Protein AF-A0A1G1Z1Q9-F1 (afdb_monomer)

Radius of gyration: 13.28 Å; Cα contacts (8 Å, |Δi|>4): 48; chains: 1; bounding box: 28×32×32 Å

Sequence (70 aa):
MIMNEYARASGYSAVESFGQYEVTGDAEGWLASIGIPAITVELKTHETIEWEENLAGIKALFEYYESKVE

Solvent-accessible surface area (backbone atoms only — not comparable to full-atom values): 4523 Å² total; per-residue (Å²): 108,73,58,55,45,23,18,68,53,32,69,51,83,74,72,97,70,85,79,92,62,94,81,79,92,46,70,46,64,52,37,44,75,74,73,39,91,63,77,84,86,82,68,98,52,96,89,60,79,56,62,70,32,53,50,37,13,51,52,40,45,52,53,56,54,59,70,70,74,117

Secondary structure (DSSP, 8-state):
-HHHHHHHHHTPPP-SS--SS---S-HHHHHHHTT--------S-SS---HHHHHHHHHHHHHHHHTT--

Foldseek 3Di:
DLQVLLCVQLVHDRDPDDDPDDDDPDPCVVCVVVVHHDDDDDDPDPPDDSVNSNVRSVVSSVVVVVVVVD

pLDDT: mean 94.11, std 6.41, range [52.12, 98.69]

Organism: NCBI:txid1797689

Mean predicted aligned error: 3.16 Å

Structure (mmCIF, N/CA/C/O backbone):
data_AF-A0A1G1Z1Q9-F1
#
_entry.id   AF-A0A1G1Z1Q9-F1
#
loop_
_atom_site.group_PDB
_atom_site.id
_atom_site.type_symbol
_atom_site.label_atom_id
_atom_site.label_alt_id
_atom_site.label_comp_id
_atom_site.label_asym_id
_atom_site.label_entity_id
_atom_site.label_seq_id
_atom_site.pdbx_PDB_ins_code
_atom_site.Cartn_x
_atom_site.Cartn_y
_atom_site.Cartn_z
_atom_site.occupancy
_atom_site.B_iso_or_equiv
_atom_site.auth_seq_id
_atom_site.auth_comp_id
_atom_site.auth_asym_id
_atom_site.auth_atom_id
_atom_site.pdbx_PDB_model_num
ATOM 1 N N . MET A 1 1 ? -7.164 -0.652 -12.667 1.00 84.75 1 MET A N 1
ATOM 2 C CA . MET A 1 1 ? -5.793 -0.896 -12.152 1.00 84.75 1 MET A CA 1
ATOM 3 C C . MET A 1 1 ? -5.909 -1.282 -10.686 1.00 84.75 1 MET A C 1
ATOM 5 O O . MET A 1 1 ? -6.876 -0.851 -10.068 1.00 84.75 1 MET A O 1
ATOM 9 N N . ILE A 1 2 ? -4.968 -2.058 -10.134 1.00 94.50 2 ILE A N 1
ATOM 10 C CA . ILE A 1 2 ? -5.050 -2.563 -8.746 1.00 94.50 2 ILE A CA 1
ATOM 11 C C . ILE A 1 2 ? -5.223 -1.450 -7.698 1.00 94.50 2 ILE A C 1
ATOM 13 O O . ILE A 1 2 ? -5.963 -1.633 -6.738 1.00 94.50 2 ILE A O 1
ATOM 17 N N . MET A 1 3 ? -4.637 -0.270 -7.944 1.00 95.94 3 MET A N 1
ATOM 18 C CA . MET A 1 3 ? -4.799 0.925 -7.109 1.00 95.94 3 MET A CA 1
ATOM 19 C C . MET A 1 3 ? -6.268 1.324 -6.944 1.00 95.94 3 MET A C 1
ATOM 21 O O . MET A 1 3 ? -6.716 1.555 -5.829 1.00 95.94 3 MET A O 1
ATOM 25 N N . ASN A 1 4 ? -7.028 1.383 -8.042 1.00 96.00 4 ASN A N 1
ATOM 26 C CA . ASN A 1 4 ? -8.415 1.856 -8.014 1.00 96.00 4 ASN A CA 1
ATOM 27 C C . ASN A 1 4 ? -9.330 0.881 -7.273 1.00 96.00 4 ASN A C 1
ATOM 29 O O . ASN A 1 4 ? -10.231 1.321 -6.566 1.00 96.00 4 ASN A O 1
ATOM 33 N N . GLU A 1 5 ? -9.094 -0.426 -7.413 1.00 96.75 5 GLU A N 1
ATOM 34 C CA . GLU A 1 5 ? -9.878 -1.428 -6.684 1.00 96.75 5 GLU A CA 1
ATOM 35 C C . GLU A 1 5 ? -9.603 -1.368 -5.187 1.00 96.75 5 GLU A C 1
ATOM 37 O O . GLU A 1 5 ? -10.544 -1.328 -4.391 1.00 96.75 5 GLU A 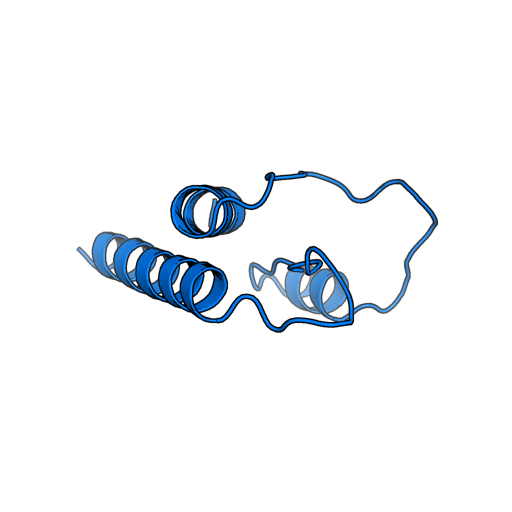O 1
ATOM 42 N N . TYR A 1 6 ? -8.325 -1.270 -4.811 1.00 97.88 6 TYR A N 1
ATOM 43 C CA . TYR A 1 6 ? -7.941 -1.117 -3.417 1.00 97.88 6 TYR A CA 1
ATOM 44 C C . TYR A 1 6 ? -8.518 0.173 -2.824 1.00 97.88 6 TYR A C 1
ATOM 46 O O . TYR A 1 6 ? -9.206 0.126 -1.805 1.00 97.88 6 TYR A O 1
ATOM 54 N N . ALA A 1 7 ? -8.291 1.318 -3.476 1.00 97.81 7 ALA A N 1
ATOM 55 C CA . ALA A 1 7 ? -8.729 2.640 -3.026 1.00 97.81 7 ALA A CA 1
ATOM 56 C C . ALA A 1 7 ? -10.254 2.723 -2.868 1.00 97.81 7 ALA A C 1
ATOM 58 O O . ALA A 1 7 ? -10.751 3.171 -1.837 1.00 97.81 7 ALA A O 1
ATOM 59 N N . ARG A 1 8 ? -11.014 2.209 -3.846 1.00 97.88 8 ARG A N 1
ATOM 60 C CA . ARG A 1 8 ? -12.482 2.188 -3.797 1.00 97.88 8 ARG A CA 1
ATOM 61 C C . ARG A 1 8 ? -13.013 1.413 -2.590 1.00 97.88 8 ARG A C 1
ATOM 63 O O . ARG A 1 8 ? -13.969 1.865 -1.969 1.00 97.88 8 ARG A O 1
ATOM 70 N N . ALA A 1 9 ? -12.441 0.247 -2.289 1.00 98.31 9 ALA A N 1
ATOM 71 C CA . ALA A 1 9 ? -12.929 -0.617 -1.213 1.00 98.31 9 ALA A CA 1
ATOM 72 C C . ALA A 1 9 ? -12.467 -0.172 0.184 1.00 98.31 9 ALA A C 1
ATOM 74 O O . ALA A 1 9 ? -13.216 -0.303 1.147 1.00 98.31 9 ALA A O 1
ATOM 75 N N . SER A 1 10 ? -11.251 0.365 0.287 1.00 98.19 10 SER A N 1
ATOM 76 C CA . SER A 1 10 ? -10.661 0.859 1.541 1.00 98.19 10 SER A CA 1
ATOM 77 C C . SER A 1 10 ? -11.075 2.293 1.897 1.00 98.19 10 SER A C 1
ATOM 79 O O . SER A 1 10 ? -10.967 2.706 3.048 1.00 98.19 10 SER A O 1
ATOM 81 N N . GLY A 1 11 ? -11.543 3.078 0.925 1.00 97.75 11 GLY A N 1
ATOM 82 C CA . GLY A 1 11 ? -11.877 4.490 1.115 1.00 97.75 11 GLY A CA 1
ATOM 83 C C . GLY A 1 11 ? -10.668 5.435 1.106 1.00 97.75 11 GLY A C 1
ATOM 84 O O . GLY A 1 11 ? -10.829 6.612 1.433 1.00 97.75 11 GLY A O 1
ATOM 85 N N . TYR A 1 12 ? -9.472 4.956 0.741 1.00 97.31 12 TYR A N 1
ATOM 86 C CA . TYR A 1 12 ? -8.326 5.822 0.443 1.00 97.31 12 TYR A CA 1
ATOM 87 C C . TYR A 1 12 ? -8.504 6.537 -0.904 1.00 97.31 12 TYR A C 1
ATOM 89 O O . TYR A 1 12 ? -9.212 6.073 -1.798 1.00 97.31 12 TYR A O 1
ATOM 97 N N . SER A 1 13 ? -7.816 7.665 -1.074 1.00 95.50 13 SER A N 1
ATOM 98 C CA . SER A 1 13 ? -7.739 8.353 -2.364 1.00 95.50 13 SER A CA 1
ATOM 99 C C . SER A 1 13 ? -6.740 7.655 -3.285 1.00 95.50 13 SER A C 1
ATOM 101 O O . SER A 1 13 ? -5.607 7.394 -2.888 1.00 95.50 13 SER A O 1
ATOM 103 N N . ALA A 1 14 ? -7.131 7.411 -4.535 1.00 95.81 14 ALA A N 1
ATOM 104 C CA . ALA A 1 14 ? -6.206 6.966 -5.570 1.00 95.81 14 ALA A CA 1
ATOM 105 C C . ALA A 1 14 ? -5.366 8.155 -6.066 1.00 95.81 14 ALA A C 1
ATOM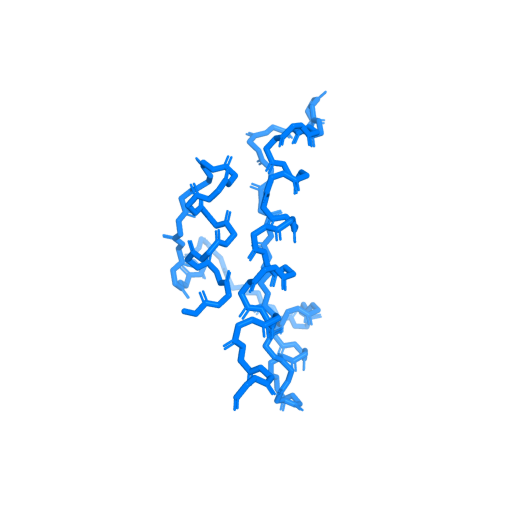 107 O O . ALA A 1 14 ? -5.920 9.169 -6.494 1.00 95.81 14 ALA A O 1
ATOM 108 N N . VAL A 1 15 ? -4.040 8.030 -6.013 1.00 92.81 15 VAL A N 1
ATOM 109 C CA . VAL A 1 15 ? -3.091 9.057 -6.464 1.00 92.81 15 VAL A CA 1
ATOM 110 C C . VAL A 1 15 ? -2.113 8.403 -7.433 1.00 92.81 15 VAL A C 1
ATOM 112 O O . VAL A 1 15 ? -1.326 7.557 -7.031 1.00 92.81 15 VAL A O 1
ATOM 115 N N . GLU A 1 16 ? -2.170 8.785 -8.712 1.00 87.94 16 GLU A N 1
ATOM 116 C CA . GLU A 1 16 ? -1.386 8.130 -9.775 1.00 87.94 16 GLU A CA 1
ATOM 117 C C . GLU A 1 16 ? 0.127 8.350 -9.659 1.00 87.94 16 GLU A C 1
ATOM 119 O O . GLU A 1 16 ? 0.902 7.504 -10.092 1.00 87.94 16 GLU A O 1
ATOM 124 N N . SER A 1 17 ? 0.560 9.476 -9.088 1.00 85.38 17 SER A N 1
ATOM 125 C CA . SER A 1 17 ? 1.979 9.788 -8.913 1.00 85.38 17 SER A CA 1
ATOM 126 C C . SER A 1 17 ? 2.223 10.531 -7.607 1.00 85.38 17 SER A C 1
ATOM 128 O O . SER A 1 17 ? 1.584 11.556 -7.344 1.00 85.38 17 SER A O 1
ATOM 130 N N . PHE A 1 18 ? 3.186 10.062 -6.819 1.00 85.75 18 PHE A N 1
ATOM 131 C CA . PHE A 1 18 ? 3.635 10.756 -5.620 1.00 85.75 18 PHE A CA 1
ATOM 132 C C . PHE A 1 18 ? 4.622 11.874 -5.988 1.00 85.75 18 PHE A C 1
ATOM 134 O O . PHE A 1 18 ? 5.675 11.616 -6.560 1.00 85.75 18 PHE A O 1
ATOM 141 N N . GLY A 1 19 ? 4.265 13.127 -5.685 1.00 86.06 19 GLY A N 1
ATOM 142 C CA . GLY A 1 19 ? 5.019 14.312 -6.123 1.00 86.06 19 GLY A CA 1
ATOM 143 C C . GLY A 1 19 ? 5.519 15.226 -5.003 1.00 86.06 19 GLY A C 1
ATOM 144 O O . GLY A 1 19 ? 5.888 16.362 -5.284 1.00 86.06 19 GLY A O 1
ATOM 145 N N . GLN A 1 20 ? 5.484 14.789 -3.739 1.00 89.31 20 GLN A N 1
ATOM 146 C CA . GLN A 1 20 ? 5.856 15.652 -2.604 1.00 89.31 20 GLN A CA 1
ATOM 147 C C . GLN A 1 20 ? 7.373 15.850 -2.484 1.00 89.31 20 GLN A C 1
ATOM 149 O O . GLN A 1 20 ? 7.832 16.898 -2.034 1.00 89.31 20 GLN A O 1
ATOM 154 N N . TYR A 1 21 ? 8.148 14.844 -2.880 1.00 91.81 21 TYR A N 1
ATOM 155 C CA . TYR A 1 21 ? 9.606 14.852 -2.891 1.00 91.81 21 TYR A CA 1
ATOM 156 C C . TYR A 1 21 ? 10.116 13.748 -3.819 1.00 91.81 21 TYR A C 1
ATOM 158 O O . TYR A 1 21 ? 9.376 12.831 -4.176 1.00 91.81 21 TYR A O 1
ATOM 166 N N . GLU A 1 22 ? 11.382 13.851 -4.213 1.00 93.31 22 GLU A N 1
ATOM 167 C CA . GLU A 1 22 ? 12.049 12.809 -4.986 1.00 93.31 22 GLU A CA 1
ATOM 168 C C . GLU A 1 22 ? 12.229 11.548 -4.131 1.00 93.31 22 GLU 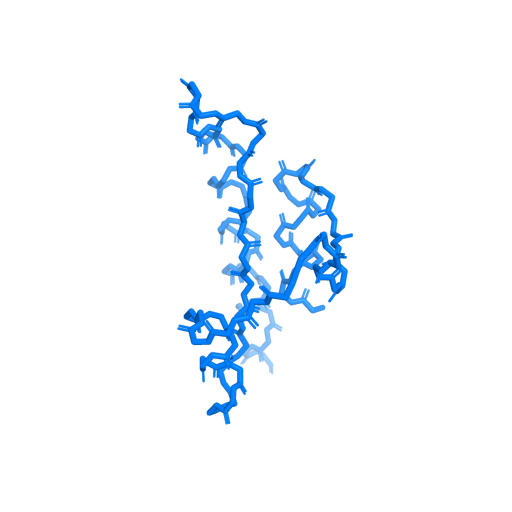A C 1
ATOM 170 O O . GLU A 1 22 ? 12.676 11.613 -2.984 1.00 93.31 22 GLU A O 1
ATOM 175 N N . VAL A 1 23 ? 11.880 10.400 -4.707 1.00 92.50 23 VAL A N 1
ATOM 176 C CA . VAL A 1 23 ? 12.023 9.081 -4.091 1.00 92.50 23 VAL A CA 1
ATOM 177 C C . VAL A 1 23 ? 12.856 8.216 -5.028 1.00 92.50 23 VAL A C 1
ATOM 179 O O . VAL A 1 23 ? 12.630 8.201 -6.236 1.00 92.50 23 VAL A O 1
ATOM 182 N N . THR A 1 24 ? 13.850 7.520 -4.477 1.00 93.38 24 THR A N 1
ATOM 183 C CA . THR A 1 24 ? 14.688 6.574 -5.223 1.00 93.38 24 THR A CA 1
ATOM 184 C C . THR A 1 24 ? 14.904 5.310 -4.397 1.00 93.38 24 THR A C 1
ATOM 186 O O . THR A 1 24 ? 15.025 5.376 -3.174 1.00 93.38 24 THR A O 1
ATOM 189 N N . GLY A 1 25 ? 14.966 4.153 -5.063 1.00 93.56 25 GLY A N 1
ATOM 190 C CA . GLY A 1 25 ? 15.260 2.867 -4.418 1.00 93.56 25 GLY A CA 1
ATOM 191 C C . GLY A 1 25 ? 14.148 2.317 -3.518 1.00 93.56 25 GLY A C 1
ATOM 192 O O . GLY A 1 25 ? 14.420 1.438 -2.702 1.00 93.56 25 GLY A O 1
ATOM 193 N N . ASP A 1 26 ? 12.921 2.820 -3.639 1.00 94.81 26 ASP A N 1
ATOM 194 C CA . ASP A 1 26 ? 11.770 2.282 -2.926 1.00 94.81 26 ASP A CA 1
ATOM 195 C C . ASP A 1 26 ? 11.314 0.931 -3.513 1.00 94.81 26 ASP A C 1
ATOM 197 O O . ASP A 1 26 ? 11.635 0.555 -4.646 1.00 94.81 26 ASP A O 1
ATOM 201 N N . ALA A 1 27 ? 10.588 0.163 -2.699 1.00 96.50 27 ALA A N 1
ATOM 202 C CA . ALA A 1 27 ? 10.179 -1.190 -3.059 1.00 96.50 27 ALA A CA 1
ATOM 203 C C . ALA A 1 27 ? 9.160 -1.216 -4.209 1.00 96.50 27 ALA A C 1
ATOM 205 O O . ALA A 1 27 ? 9.217 -2.123 -5.038 1.00 96.50 27 ALA A O 1
ATOM 206 N N . GLU A 1 28 ? 8.248 -0.242 -4.266 1.00 94.44 28 GLU A N 1
ATOM 207 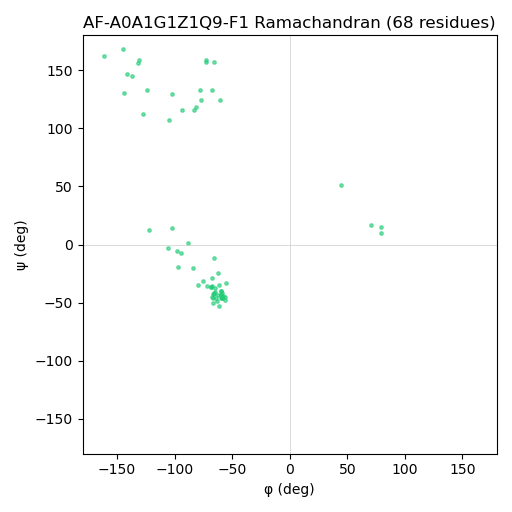C CA . GLU A 1 28 ? 7.212 -0.151 -5.298 1.00 94.44 28 GLU A CA 1
ATOM 208 C C . GLU A 1 28 ? 7.850 0.122 -6.663 1.00 94.44 28 GLU A C 1
ATOM 210 O O . GLU A 1 28 ? 7.662 -0.672 -7.586 1.00 94.44 28 GLU A O 1
ATOM 215 N N . GLY A 1 29 ? 8.722 1.129 -6.749 1.00 93.75 29 GLY A N 1
ATOM 216 C CA . GLY A 1 29 ? 9.478 1.460 -7.950 1.00 93.75 29 GLY A CA 1
ATOM 217 C C . GLY A 1 29 ? 10.380 0.319 -8.428 1.00 93.75 29 GLY A C 1
ATOM 218 O O . GLY A 1 29 ? 10.447 0.042 -9.630 1.00 93.75 29 GLY A O 1
ATOM 219 N N . TRP A 1 30 ? 11.039 -0.410 -7.516 1.00 96.50 30 TRP A N 1
ATOM 220 C CA . TRP A 1 30 ? 11.826 -1.587 -7.902 1.00 96.50 30 TRP A CA 1
ATOM 221 C C . TRP A 1 30 ? 10.948 -2.724 -8.447 1.00 96.50 30 TRP A C 1
ATOM 223 O O . TRP A 1 30 ? 11.263 -3.270 -9.507 1.00 96.50 30 TRP A O 1
ATOM 233 N N . LEU A 1 31 ? 9.835 -3.059 -7.782 1.00 97.25 31 LEU A N 1
ATOM 234 C CA . LEU A 1 31 ? 8.888 -4.080 -8.252 1.00 97.25 31 LEU A CA 1
ATOM 235 C C . LEU A 1 31 ? 8.305 -3.714 -9.625 1.00 97.25 31 LEU A C 1
ATOM 237 O O . LEU A 1 31 ? 8.287 -4.553 -10.532 1.00 97.25 31 LEU A O 1
ATOM 241 N N . ALA A 1 32 ? 7.922 -2.450 -9.811 1.00 93.25 32 ALA A N 1
ATOM 242 C CA . ALA A 1 32 ? 7.441 -1.934 -11.086 1.00 93.25 32 ALA A CA 1
ATOM 243 C C . ALA A 1 32 ? 8.501 -2.076 -12.194 1.00 93.25 32 ALA A C 1
ATOM 245 O O . ALA A 1 32 ? 8.175 -2.484 -13.311 1.00 93.25 32 ALA A O 1
ATOM 246 N N . SER A 1 33 ? 9.782 -1.832 -11.883 1.00 95.44 33 SER A N 1
ATOM 247 C CA . SER A 1 33 ? 10.887 -1.959 -12.849 1.00 95.44 33 SER A CA 1
ATOM 248 C C . SER A 1 33 ? 11.087 -3.380 -13.393 1.00 95.44 33 SER A C 1
ATOM 250 O O . SER A 1 33 ? 11.593 -3.546 -14.503 1.00 95.44 33 SER A O 1
ATOM 252 N N . ILE A 1 34 ? 10.655 -4.404 -12.647 1.00 97.69 34 ILE A N 1
ATOM 253 C CA . ILE A 1 34 ? 10.703 -5.816 -13.061 1.00 97.69 34 ILE A CA 1
ATOM 254 C C . ILE A 1 34 ? 9.342 -6.348 -13.533 1.00 97.69 34 ILE A C 1
ATOM 256 O O . ILE A 1 34 ? 9.161 -7.556 -13.680 1.00 97.69 34 ILE A O 1
ATOM 260 N N . GLY A 1 35 ? 8.388 -5.452 -13.800 1.00 95.69 35 GLY A N 1
ATOM 261 C CA . GLY A 1 35 ? 7.083 -5.787 -14.366 1.00 95.69 35 GLY A CA 1
ATOM 262 C C . GLY A 1 35 ? 6.072 -6.336 -13.360 1.00 95.69 35 GLY A C 1
ATOM 263 O O . GLY A 1 35 ? 5.063 -6.901 -13.779 1.00 95.69 35 GLY A O 1
ATOM 264 N N . ILE A 1 36 ? 6.311 -6.180 -12.056 1.00 95.50 36 ILE A N 1
ATOM 265 C CA . ILE A 1 36 ? 5.351 -6.545 -11.012 1.00 95.50 36 ILE A CA 1
ATOM 266 C C . ILE A 1 36 ? 4.520 -5.302 -10.670 1.00 95.50 36 ILE A C 1
ATOM 268 O O . ILE A 1 36 ? 5.080 -4.330 -10.163 1.00 95.50 36 ILE A O 1
ATOM 272 N N . PRO A 1 37 ? 3.195 -5.301 -10.911 1.00 92.88 37 PRO A N 1
ATOM 273 C CA . PRO A 1 37 ? 2.337 -4.202 -10.487 1.00 92.88 37 PRO A CA 1
ATOM 274 C C . PRO A 1 37 ? 2.382 -4.044 -8.965 1.00 92.88 37 PRO A C 1
ATOM 276 O O . PRO A 1 37 ? 2.083 -4.990 -8.235 1.00 92.88 37 PRO A O 1
ATOM 279 N N . ALA A 1 38 ? 2.720 -2.848 -8.496 1.00 94.19 38 ALA A N 1
ATOM 280 C CA . ALA A 1 38 ? 2.828 -2.522 -7.083 1.00 94.19 38 ALA A CA 1
ATOM 281 C C . ALA A 1 38 ? 2.079 -1.216 -6.777 1.00 94.19 38 ALA A C 1
ATOM 283 O O . ALA A 1 38 ? 1.804 -0.420 -7.672 1.00 94.19 38 ALA A O 1
ATOM 284 N N . ILE A 1 39 ? 1.677 -1.053 -5.517 1.00 95.38 39 ILE A N 1
ATOM 285 C CA . ILE A 1 39 ? 1.094 0.177 -4.974 1.00 95.38 39 ILE A CA 1
ATOM 286 C C . ILE A 1 39 ? 1.633 0.385 -3.561 1.00 95.38 39 ILE A C 1
ATOM 288 O O . ILE A 1 39 ? 1.825 -0.586 -2.826 1.00 95.38 39 ILE A O 1
ATOM 292 N N . THR A 1 40 ? 1.812 1.642 -3.171 1.00 95.56 40 THR A N 1
ATOM 293 C CA . THR A 1 40 ? 2.096 2.034 -1.785 1.00 95.56 40 THR A CA 1
ATOM 294 C C . THR A 1 40 ? 0.819 2.574 -1.153 1.00 95.56 40 THR A C 1
ATOM 296 O O . THR A 1 40 ? 0.146 3.423 -1.737 1.00 95.56 40 THR A O 1
ATOM 299 N N . VAL A 1 41 ? 0.469 2.070 0.032 1.00 96.19 41 VAL A N 1
ATOM 300 C CA . VAL A 1 41 ? -0.679 2.546 0.815 1.00 96.19 41 VAL A CA 1
ATOM 301 C C . VAL A 1 41 ? -0.153 3.385 1.972 1.00 96.19 41 VAL A C 1
ATOM 303 O O . VAL A 1 41 ? 0.409 2.853 2.926 1.00 96.19 41 VAL A O 1
ATOM 306 N N . GLU A 1 42 ? -0.342 4.698 1.874 1.00 94.69 42 GLU A N 1
ATOM 307 C CA . GLU A 1 42 ? -0.046 5.642 2.953 1.00 94.69 42 GLU A CA 1
ATOM 308 C C . GLU A 1 42 ? -1.234 5.683 3.922 1.00 94.69 42 GLU A C 1
ATOM 310 O O . GLU A 1 42 ? -2.346 6.073 3.549 1.00 94.69 42 GLU A O 1
ATOM 315 N N . LEU A 1 43 ? -1.017 5.254 5.166 1.00 96.62 43 LEU A N 1
ATOM 316 C CA . LEU A 1 43 ? -2.066 5.252 6.184 1.00 96.62 43 LEU A CA 1
ATOM 317 C C . LEU A 1 43 ? -2.499 6.679 6.542 1.00 96.62 43 LEU A C 1
ATOM 319 O O . LEU A 1 43 ? -1.757 7.646 6.368 1.00 96.62 43 LEU A O 1
ATOM 323 N N . LYS A 1 44 ? -3.725 6.818 7.063 1.00 95.00 44 LYS A N 1
ATOM 324 C CA . LYS A 1 44 ? -4.291 8.138 7.394 1.00 95.00 44 LYS A CA 1
ATOM 325 C C . LYS A 1 44 ? -3.499 8.803 8.517 1.00 95.00 44 LYS A C 1
ATOM 327 O O . LYS A 1 44 ? -3.332 10.021 8.515 1.00 95.00 44 LYS A O 1
ATOM 332 N N . THR A 1 45 ? -3.050 8.005 9.485 1.00 95.50 45 THR A N 1
ATOM 333 C CA . THR A 1 45 ? -2.256 8.453 10.629 1.00 95.50 45 THR A CA 1
ATOM 334 C C . THR A 1 45 ? -1.233 7.385 11.017 1.00 95.50 45 THR A C 1
ATOM 336 O O . THR A 1 45 ? -1.315 6.243 10.579 1.00 95.50 45 THR A O 1
ATOM 339 N N . HIS A 1 46 ? -0.287 7.745 11.883 1.00 96.00 46 HIS A N 1
ATOM 340 C CA . HIS A 1 46 ? 0.648 6.793 12.491 1.00 96.00 46 HIS A CA 1
ATOM 341 C C . HIS A 1 46 ? 0.110 6.161 13.793 1.00 96.00 46 HIS A C 1
ATOM 343 O O . HIS A 1 46 ? 0.834 5.426 14.465 1.00 96.00 46 HIS A O 1
ATOM 349 N N . GLU A 1 47 ? -1.112 6.511 14.209 1.00 97.94 47 GLU A N 1
ATOM 350 C CA . GLU A 1 47 ? -1.710 6.108 15.490 1.00 97.94 47 GLU A CA 1
ATOM 351 C C . GLU A 1 47 ? -2.635 4.895 15.351 1.00 97.94 47 GLU A C 1
ATOM 353 O O . GLU A 1 47 ? -2.932 4.210 16.332 1.00 97.94 47 GLU A O 1
ATOM 358 N N . THR A 1 48 ? -3.092 4.621 14.132 1.00 96.69 48 THR A N 1
ATOM 359 C CA . THR A 1 48 ? -4.068 3.583 13.817 1.00 96.69 48 THR A CA 1
ATOM 360 C C . THR A 1 48 ? -3.591 2.725 12.655 1.00 96.69 48 THR A C 1
ATOM 362 O O . THR A 1 48 ? -2.705 3.107 11.901 1.00 96.69 48 THR A O 1
ATOM 365 N N . ILE A 1 49 ? -4.152 1.520 12.555 1.00 96.06 49 ILE A N 1
ATOM 366 C CA . ILE A 1 49 ? -3.829 0.564 11.484 1.00 96.06 49 ILE A CA 1
ATOM 367 C C . ILE A 1 49 ? -4.936 0.459 10.429 1.00 96.06 49 ILE A C 1
ATOM 369 O O . ILE A 1 49 ? -4.813 -0.352 9.515 1.00 96.06 49 ILE A O 1
ATOM 373 N N . GLU A 1 50 ? -6.053 1.174 10.627 1.00 97.81 50 GLU A N 1
ATOM 374 C CA . GLU A 1 50 ? -7.227 1.175 9.735 1.00 97.81 50 GLU A CA 1
ATOM 375 C C . GLU A 1 50 ? -7.616 -0.244 9.284 1.00 97.81 50 GLU A C 1
ATOM 377 O O . GLU A 1 50 ? -7.678 -0.565 8.096 1.00 97.81 50 GLU A O 1
ATOM 382 N N . TRP A 1 51 ? -7.767 -1.149 10.260 1.00 97.81 51 TRP A N 1
ATOM 383 C CA . TRP A 1 51 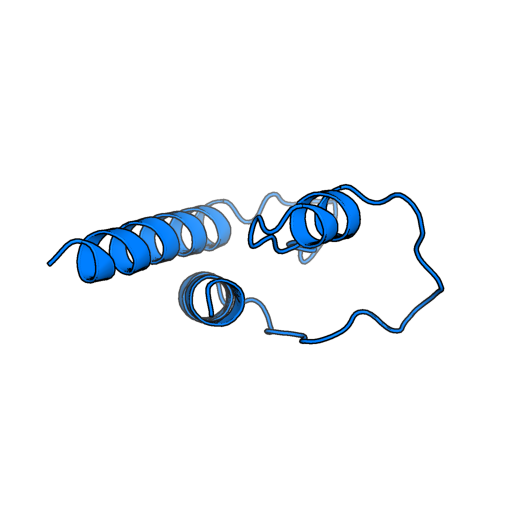? -7.860 -2.585 9.989 1.00 97.81 51 TRP A CA 1
ATOM 384 C C . TRP A 1 51 ? -9.018 -2.935 9.051 1.00 97.81 51 TRP A C 1
ATOM 386 O O . TRP A 1 51 ? -8.844 -3.733 8.131 1.00 97.81 51 TRP A O 1
ATOM 396 N N . GLU A 1 52 ? -10.194 -2.349 9.280 1.00 98.56 52 GLU A N 1
ATOM 397 C CA . GLU A 1 52 ? -11.387 -2.634 8.48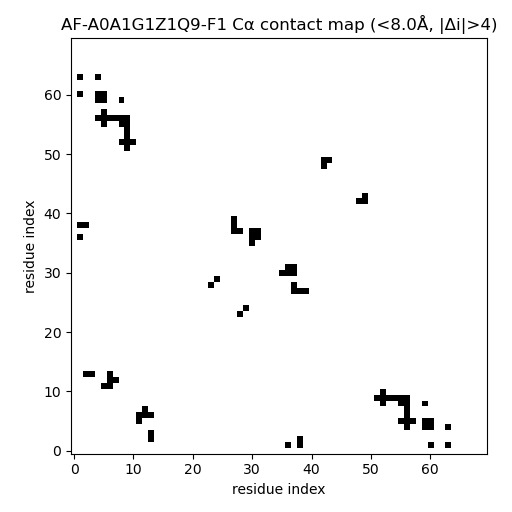1 1.00 98.56 52 GLU A CA 1
ATOM 398 C C . GLU A 1 52 ? -11.226 -2.133 7.041 1.00 98.56 52 GLU A C 1
ATOM 400 O O . GLU A 1 52 ? -11.531 -2.872 6.102 1.00 98.56 52 GLU A O 1
ATOM 405 N N . GLU A 1 53 ? -10.667 -0.935 6.851 1.00 98.44 53 GLU A N 1
ATOM 406 C CA . GLU A 1 53 ? -10.375 -0.365 5.535 1.00 98.44 53 GLU A CA 1
ATOM 407 C C . GLU A 1 53 ? -9.342 -1.189 4.759 1.00 98.44 53 GLU A C 1
ATOM 409 O O . GLU A 1 53 ? -9.564 -1.552 3.600 1.00 98.44 53 GLU A O 1
ATOM 414 N N . ASN A 1 54 ? -8.224 -1.531 5.402 1.00 98.31 54 ASN A N 1
ATOM 415 C CA . ASN A 1 54 ? -7.143 -2.274 4.761 1.00 98.31 54 ASN A CA 1
ATOM 416 C C . ASN A 1 54 ? -7.561 -3.717 4.434 1.00 98.31 54 ASN A C 1
ATOM 418 O O . ASN A 1 54 ? -7.215 -4.241 3.371 1.00 98.31 54 ASN A O 1
ATOM 422 N N . LEU A 1 55 ? -8.365 -4.354 5.296 1.00 98.56 55 LEU A N 1
ATOM 423 C CA . LEU A 1 55 ? -8.935 -5.672 5.019 1.00 98.56 55 LEU A CA 1
ATOM 424 C C . LEU A 1 55 ? -9.913 -5.631 3.836 1.00 98.56 55 LEU A C 1
ATOM 426 O O . LEU A 1 55 ? -9.893 -6.539 3.003 1.00 98.56 55 LEU A O 1
ATOM 430 N N . ALA A 1 56 ? -10.752 -4.595 3.743 1.00 98.69 56 ALA A N 1
ATOM 431 C CA . ALA A 1 56 ? -11.651 -4.405 2.605 1.00 98.69 56 ALA A CA 1
ATOM 432 C C . ALA A 1 56 ? -10.870 -4.220 1.292 1.00 98.69 56 ALA A C 1
ATOM 434 O O . ALA A 1 56 ? -11.195 -4.863 0.292 1.00 98.69 56 ALA A O 1
ATOM 435 N N . GLY A 1 57 ? -9.796 -3.424 1.313 1.00 98.19 57 GLY A N 1
ATOM 436 C CA . GLY A 1 57 ? -8.906 -3.228 0.166 1.00 98.19 57 GLY A CA 1
ATOM 437 C C . GLY A 1 57 ? -8.260 -4.527 -0.332 1.00 98.19 57 GLY A C 1
ATOM 438 O O . GLY A 1 57 ? -8.286 -4.812 -1.529 1.00 98.19 57 GLY A O 1
ATOM 439 N N . ILE A 1 58 ? -7.730 -5.357 0.575 1.00 97.81 58 ILE A N 1
ATOM 440 C CA . ILE A 1 58 ? -7.113 -6.645 0.205 1.00 97.81 58 ILE A CA 1
ATOM 441 C C . ILE A 1 58 ? -8.140 -7.629 -0.363 1.00 97.81 58 ILE A C 1
ATOM 443 O O . ILE A 1 58 ? -7.859 -8.288 -1.364 1.00 97.81 58 ILE A O 1
ATOM 447 N N . LYS A 1 59 ? -9.338 -7.718 0.228 1.00 98.38 59 LYS A N 1
ATOM 448 C CA . LYS A 1 59 ? -10.410 -8.575 -0.304 1.00 98.38 59 LYS A C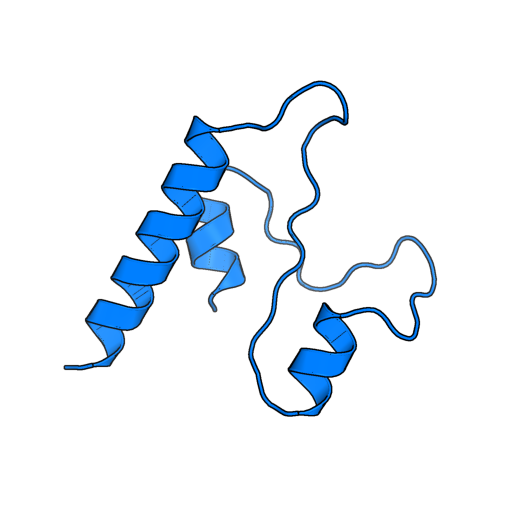A 1
ATOM 449 C C . LYS A 1 59 ? -10.803 -8.172 -1.724 1.00 98.38 59 LYS A C 1
ATOM 451 O O . LYS A 1 59 ? -10.848 -9.032 -2.597 1.00 98.38 59 LYS A O 1
ATOM 456 N N . ALA A 1 60 ? -10.983 -6.875 -1.972 1.00 97.88 60 ALA A N 1
ATOM 457 C CA . ALA A 1 60 ? -11.293 -6.365 -3.306 1.00 97.88 60 ALA A CA 1
ATOM 458 C C . ALA A 1 60 ? -10.183 -6.669 -4.325 1.00 97.88 60 ALA A C 1
ATOM 460 O O . ALA A 1 60 ? -10.467 -6.949 -5.487 1.00 97.88 60 ALA A O 1
ATOM 461 N N . LEU A 1 61 ? -8.915 -6.657 -3.898 1.00 95.69 61 LEU A N 1
ATOM 462 C CA . LEU A 1 61 ? -7.799 -7.035 -4.761 1.00 95.69 61 LEU A CA 1
ATOM 463 C C . LEU A 1 61 ? -7.849 -8.522 -5.146 1.00 95.69 61 LEU A C 1
ATOM 465 O O . LEU A 1 61 ? -7.622 -8.854 -6.309 1.00 95.69 61 LEU A O 1
ATOM 469 N N . PHE A 1 62 ? -8.156 -9.411 -4.197 1.00 96.00 62 PHE A N 1
ATOM 470 C CA . PHE A 1 62 ? -8.320 -10.837 -4.490 1.00 96.00 62 PHE A CA 1
ATOM 471 C C . PHE A 1 62 ? -9.502 -11.098 -5.424 1.00 96.00 62 PHE A C 1
ATOM 473 O O . PHE A 1 62 ? -9.316 -11.787 -6.423 1.00 96.00 62 PHE A O 1
ATOM 480 N N . GLU A 1 63 ? -10.660 -10.482 -5.175 1.00 96.56 63 GLU A N 1
ATOM 481 C CA . GLU A 1 63 ? -11.830 -10.566 -6.063 1.00 96.56 63 GLU A CA 1
ATOM 482 C C . GLU A 1 63 ? -11.509 -10.057 -7.479 1.00 96.56 63 GLU A C 1
ATOM 484 O O . GLU A 1 63 ? -11.878 -10.676 -8.479 1.00 96.56 63 GLU A O 1
ATOM 489 N N . TYR A 1 64 ? -10.762 -8.951 -7.586 1.00 94.69 64 TYR A N 1
ATOM 490 C CA . TYR A 1 64 ? -10.321 -8.426 -8.876 1.00 94.69 64 TYR A CA 1
ATOM 491 C C . TYR A 1 64 ? -9.488 -9.453 -9.645 1.0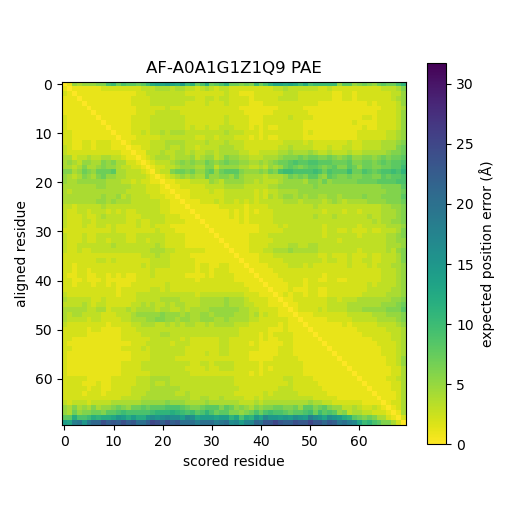0 94.69 64 TYR A C 1
ATOM 493 O O . TYR A 1 64 ? -9.741 -9.661 -10.829 1.00 94.69 64 TYR A O 1
ATOM 501 N N . TYR A 1 65 ? -8.521 -10.113 -9.002 1.00 93.44 65 TYR A N 1
ATOM 502 C CA . TYR A 1 65 ? -7.706 -11.128 -9.672 1.00 93.44 65 TYR A CA 1
ATOM 503 C C . TYR A 1 65 ? -8.468 -12.419 -9.961 1.00 93.44 65 TYR A C 1
ATOM 505 O O . TYR A 1 65 ? -8.251 -12.999 -11.021 1.00 93.44 65 TYR A O 1
ATOM 513 N N . GLU A 1 66 ? -9.382 -12.838 -9.087 1.00 94.94 66 GLU A N 1
ATOM 514 C CA . GLU A 1 66 ? -10.271 -13.977 -9.335 1.00 94.94 66 GLU A CA 1
ATOM 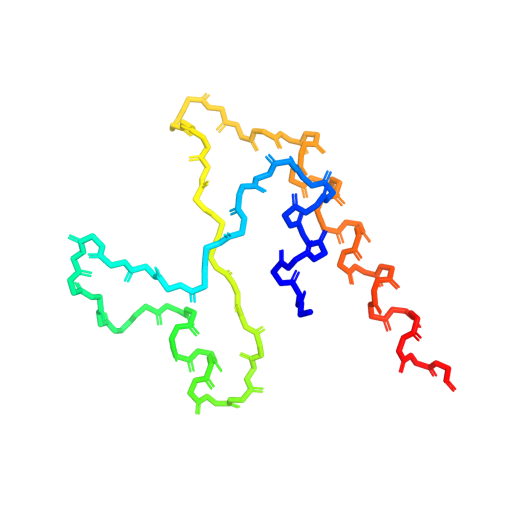515 C C . GLU A 1 66 ? -11.073 -13.768 -10.629 1.00 94.94 66 GLU A C 1
ATOM 517 O O . GLU A 1 66 ? -11.068 -14.631 -11.504 1.00 94.94 66 GLU A O 1
ATOM 522 N N . SER A 1 67 ? -11.626 -12.566 -10.835 1.00 91.19 67 SER A N 1
ATOM 523 C CA . SER A 1 67 ? -12.380 -12.213 -12.052 1.00 91.19 67 SER A CA 1
ATOM 524 C C . SER A 1 67 ? -11.556 -12.182 -13.351 1.00 91.19 67 SER A C 1
ATOM 526 O O . SER A 1 67 ? -12.119 -12.051 -14.435 1.00 91.19 67 SER A O 1
ATOM 528 N N . LYS A 1 68 ? -10.219 -12.234 -13.266 1.00 84.00 68 LYS A N 1
ATOM 529 C CA . LYS A 1 68 ? -9.305 -12.211 -14.425 1.00 84.00 68 LYS A CA 1
ATOM 530 C C . LYS A 1 68 ? -8.828 -13.600 -14.849 1.00 84.00 68 LYS A C 1
ATOM 532 O O . LYS A 1 68 ? -8.086 -13.689 -15.824 1.00 84.00 68 LYS A O 1
ATOM 537 N N . VAL A 1 69 ? -9.180 -14.640 -14.093 1.00 79.19 69 VAL A N 1
ATOM 538 C CA . VAL A 1 69 ? -8.774 -16.031 -14.352 1.00 79.19 69 VAL A CA 1
ATOM 539 C C . VAL A 1 69 ? -9.831 -16.799 -15.174 1.00 79.19 69 VAL A C 1
ATOM 541 O O . VAL A 1 69 ? -9.536 -17.897 -15.643 1.00 79.19 69 VAL A O 1
ATOM 544 N N . GLU A 1 70 ? -11.011 -16.214 -15.417 1.00 52.12 70 GLU A N 1
ATOM 545 C CA . GLU A 1 70 ? -11.998 -16.676 -16.418 1.00 52.12 70 GLU A CA 1
ATOM 546 C C . GLU A 1 70 ? -11.653 -16.223 -17.847 1.00 52.12 70 GLU A C 1
ATOM 548 O O . GLU A 1 70 ? -11.838 -17.046 -18.776 1.00 52.12 70 GLU A O 1
#